Protein AF-A0A1Y3VCL3-F1 (afdb_monomer_lite)

Structure (mmCIF, N/CA/C/O backbone):
data_AF-A0A1Y3VCL3-F1
#
_entry.id   AF-A0A1Y3VCL3-F1
#
loop_
_atom_site.group_PDB
_atom_site.id
_atom_site.type_symbol
_atom_site.label_atom_id
_atom_site.label_alt_id
_atom_site.label_comp_id
_atom_site.label_asym_id
_atom_site.label_entity_id
_atom_site.label_seq_id
_atom_site.pdbx_PDB_ins_code
_atom_site.Cartn_x
_atom_site.Cartn_y
_atom_site.Cartn_z
_atom_site.occupancy
_atom_site.B_iso_or_equiv
_atom_site.auth_seq_id
_atom_site.auth_comp_id
_atom_site.auth_asym_id
_atom_site.auth_atom_id
_atom_site.pdbx_PDB_model_num
ATOM 1 N N . MET A 1 1 ? 6.119 -10.873 -12.480 1.00 76.12 1 MET A N 1
ATOM 2 C CA . MET A 1 1 ? 7.052 -9.725 -12.602 1.00 76.12 1 MET A CA 1
ATOM 3 C C . MET A 1 1 ? 6.368 -8.425 -13.036 1.00 76.12 1 MET A C 1
ATOM 5 O O . MET A 1 1 ? 6.457 -7.468 -12.280 1.00 76.12 1 MET A O 1
ATOM 9 N N . LYS A 1 2 ? 5.632 -8.370 -14.162 1.00 86.88 2 LYS A N 1
ATOM 10 C CA . LYS A 1 2 ? 4.998 -7.125 -14.669 1.00 86.88 2 LYS A CA 1
ATOM 11 C C . LYS A 1 2 ? 4.027 -6.429 -13.686 1.00 86.88 2 LYS A C 1
ATOM 13 O O . LYS A 1 2 ? 4.028 -5.209 -13.597 1.00 86.88 2 LYS A O 1
ATOM 18 N N . TRP A 1 3 ? 3.292 -7.188 -12.869 1.00 89.31 3 TRP A N 1
ATOM 19 C CA . TRP A 1 3 ? 2.397 -6.645 -11.829 1.00 89.31 3 TRP A CA 1
ATOM 20 C C . TRP A 1 3 ? 3.102 -5.819 -10.745 1.00 89.31 3 TRP A C 1
ATOM 22 O O . TRP A 1 3 ? 2.604 -4.767 -10.360 1.00 89.31 3 TRP A O 1
ATOM 32 N N . ARG A 1 4 ? 4.283 -6.251 -10.281 1.00 92.00 4 ARG A N 1
ATOM 33 C CA . ARG A 1 4 ? 5.063 -5.504 -9.277 1.00 92.00 4 ARG A CA 1
ATOM 34 C C . ARG A 1 4 ? 5.574 -4.177 -9.834 1.00 92.00 4 ARG A C 1
ATOM 36 O O . ARG A 1 4 ? 5.649 -3.201 -9.099 1.00 92.00 4 ARG A O 1
ATOM 43 N N . ILE A 1 5 ? 5.881 -4.142 -11.133 1.00 93.44 5 ILE A N 1
ATOM 44 C CA . ILE A 1 5 ? 6.298 -2.922 -11.832 1.00 93.44 5 ILE A CA 1
ATOM 45 C C . ILE A 1 5 ? 5.143 -1.919 -11.879 1.00 93.44 5 ILE A C 1
ATOM 47 O O . ILE A 1 5 ? 5.332 -0.765 -11.508 1.00 93.44 5 ILE A O 1
ATOM 51 N N . LEU A 1 6 ? 3.944 -2.361 -12.274 1.00 93.00 6 LEU A N 1
ATOM 52 C CA . LEU A 1 6 ? 2.746 -1.513 -12.263 1.00 93.00 6 LEU A CA 1
ATOM 53 C C . LEU A 1 6 ? 2.458 -0.974 -10.859 1.00 93.00 6 LEU A C 1
ATOM 55 O O . LEU A 1 6 ? 2.298 0.227 -10.684 1.00 93.00 6 LEU A O 1
ATOM 59 N N . LEU A 1 7 ? 2.481 -1.845 -9.850 1.00 94.06 7 LEU A N 1
ATOM 60 C CA . LEU A 1 7 ? 2.225 -1.461 -8.465 1.00 94.06 7 LEU A CA 1
ATOM 61 C C . LEU A 1 7 ? 3.269 -0.467 -7.926 1.00 94.06 7 LEU A C 1
ATOM 63 O O . LEU A 1 7 ? 2.911 0.494 -7.254 1.00 94.06 7 LEU A O 1
ATOM 67 N N . ALA A 1 8 ? 4.549 -0.643 -8.265 1.00 94.25 8 ALA A N 1
ATOM 68 C CA . ALA A 1 8 ? 5.600 0.314 -7.920 1.00 94.25 8 ALA A CA 1
ATOM 69 C C . ALA A 1 8 ? 5.376 1.688 -8.571 1.00 94.25 8 ALA A C 1
ATOM 71 O O . ALA A 1 8 ? 5.585 2.715 -7.923 1.00 94.25 8 ALA A O 1
ATOM 72 N N . ARG A 1 9 ? 4.929 1.717 -9.834 1.00 92.00 9 ARG A N 1
ATOM 73 C CA . ARG A 1 9 ? 4.604 2.966 -10.533 1.00 92.00 9 ARG A CA 1
ATOM 74 C C . ARG A 1 9 ? 3.401 3.666 -9.901 1.00 92.00 9 ARG A C 1
ATOM 76 O O . ARG A 1 9 ? 3.505 4.860 -9.650 1.00 92.00 9 ARG A O 1
ATOM 83 N N . GLU A 1 10 ? 2.340 2.941 -9.545 1.00 93.62 10 GLU A N 1
ATOM 84 C CA . GLU A 1 10 ? 1.200 3.515 -8.811 1.00 93.62 10 GLU A CA 1
ATOM 85 C C . GLU A 1 10 ? 1.608 4.072 -7.443 1.00 93.62 10 GLU A C 1
ATOM 87 O O . GLU A 1 10 ? 1.232 5.185 -7.087 1.00 93.62 10 GLU A O 1
ATOM 92 N N . LEU A 1 11 ? 2.447 3.352 -6.688 1.00 94.06 11 LEU A N 1
ATOM 93 C CA . LEU A 1 11 ? 2.973 3.849 -5.413 1.00 94.06 11 LEU A CA 1
ATOM 94 C C . LEU A 1 11 ? 3.726 5.174 -5.581 1.00 94.06 11 LEU A C 1
ATOM 96 O O . LEU A 1 11 ? 3.556 6.086 -4.774 1.00 94.06 11 LEU A O 1
ATOM 100 N N . LYS A 1 12 ? 4.537 5.303 -6.638 1.00 91.62 12 LYS A N 1
ATOM 101 C CA . LYS A 1 12 ? 5.185 6.576 -6.968 1.00 91.62 12 LYS A CA 1
ATOM 102 C C . LYS A 1 12 ? 4.150 7.640 -7.345 1.00 91.62 12 LYS A C 1
ATOM 104 O O . LYS A 1 12 ? 4.250 8.753 -6.850 1.00 91.62 12 LYS A O 1
ATOM 109 N N . LEU A 1 13 ? 3.162 7.319 -8.178 1.00 90.81 13 LEU A N 1
ATOM 110 C CA . LEU A 1 13 ? 2.142 8.279 -8.614 1.00 90.81 13 LEU A CA 1
ATOM 111 C C . LEU A 1 13 ? 1.347 8.875 -7.442 1.00 90.81 13 LEU A C 1
ATOM 113 O O . LEU A 1 13 ? 1.111 10.079 -7.428 1.00 90.81 13 LEU A O 1
ATOM 117 N N . PHE A 1 14 ? 0.966 8.066 -6.449 1.00 89.69 14 PHE A N 1
ATOM 118 C CA . PHE A 1 14 ? 0.147 8.539 -5.327 1.00 89.69 14 PHE A CA 1
ATOM 119 C C . PHE A 1 14 ? 0.918 9.274 -4.229 1.00 89.69 14 PHE A C 1
ATOM 121 O O . PHE A 1 14 ? 0.337 10.125 -3.554 1.00 89.69 14 PHE A O 1
ATOM 128 N N . TYR A 1 15 ? 2.187 8.924 -4.007 1.00 89.69 15 TYR A N 1
ATOM 129 C CA . TYR A 1 15 ? 2.902 9.303 -2.782 1.00 89.69 15 TYR A CA 1
ATOM 130 C C . TYR A 1 15 ? 4.192 10.092 -3.009 1.00 89.69 15 TYR A C 1
ATOM 132 O O . TYR A 1 15 ? 4.874 10.435 -2.046 1.00 89.69 15 TYR A O 1
ATOM 140 N N . PHE A 1 16 ? 4.568 10.359 -4.259 1.00 88.88 16 PHE A N 1
ATOM 141 C CA . PHE A 1 16 ? 5.791 11.090 -4.564 1.00 88.88 16 PHE A CA 1
ATOM 142 C C . PHE A 1 16 ? 5.598 12.607 -4.483 1.00 88.88 16 PHE A C 1
ATOM 144 O O . PHE A 1 16 ? 4.746 13.177 -5.159 1.00 88.88 16 PHE A O 1
ATOM 151 N N . GLU A 1 17 ? 6.470 13.265 -3.721 1.00 85.88 17 GLU A N 1
ATOM 152 C CA . GLU A 1 17 ? 6.548 14.723 -3.604 1.00 85.88 17 GLU A CA 1
ATOM 153 C C . GLU A 1 17 ? 7.840 15.227 -4.284 1.00 85.88 17 GLU A C 1
ATOM 155 O O . GLU A 1 17 ? 8.916 14.633 -4.142 1.00 85.88 17 GLU A O 1
ATOM 160 N N . ARG A 1 18 ? 7.757 16.313 -5.067 1.00 77.81 18 ARG A N 1
ATOM 161 C CA . ARG A 1 18 ? 8.871 16.780 -5.925 1.00 77.81 18 ARG A CA 1
ATOM 162 C C . ARG A 1 18 ? 10.055 17.364 -5.147 1.00 77.81 18 ARG A C 1
ATOM 164 O O . ARG A 1 18 ? 11.185 17.276 -5.612 1.00 77.81 18 ARG A O 1
ATOM 171 N N . GLU A 1 19 ? 9.808 17.905 -3.961 1.00 77.19 19 GLU A N 1
ATOM 172 C CA . GLU A 1 19 ? 10.768 18.706 -3.188 1.00 77.19 19 GLU A CA 1
ATOM 173 C C . GLU A 1 19 ? 11.980 17.902 -2.670 1.00 77.19 19 GLU A C 1
ATOM 175 O O . GLU A 1 19 ? 13.027 18.479 -2.387 1.00 77.19 19 GLU A O 1
ATOM 180 N N . ASN A 1 20 ? 11.885 16.564 -2.586 1.00 75.25 20 ASN A N 1
ATOM 181 C CA . ASN A 1 20 ? 13.016 15.686 -2.250 1.00 75.25 20 ASN A CA 1
ATOM 182 C C . ASN A 1 20 ? 12.865 14.278 -2.849 1.00 75.25 20 ASN A C 1
ATOM 184 O O . ASN A 1 20 ? 12.554 13.304 -2.159 1.00 75.25 20 ASN A O 1
ATOM 188 N N . SER A 1 21 ? 13.092 14.164 -4.156 1.00 75.31 21 SER A N 1
ATOM 189 C CA . SER A 1 21 ? 12.837 12.943 -4.932 1.00 75.31 21 SER A CA 1
ATOM 190 C C . SER A 1 21 ? 13.473 11.671 -4.350 1.00 75.31 21 SER A C 1
ATOM 192 O O . SER A 1 21 ? 12.814 10.631 -4.273 1.00 75.31 21 SER A O 1
ATOM 194 N N . HIS A 1 22 ? 14.730 11.737 -3.897 1.00 71.88 22 HIS A N 1
ATOM 195 C CA . HIS A 1 22 ? 15.443 10.568 -3.381 1.00 71.88 22 HIS A CA 1
ATOM 196 C C . HIS A 1 22 ? 14.913 10.116 -2.014 1.00 71.88 22 HIS A C 1
ATOM 198 O O . HIS A 1 22 ? 14.623 8.931 -1.824 1.00 71.88 22 HIS A O 1
ATOM 204 N N . ARG A 1 23 ? 14.719 11.052 -1.071 1.00 77.25 23 ARG A N 1
ATOM 205 C CA . ARG A 1 23 ? 14.139 10.738 0.244 1.00 77.25 23 ARG A CA 1
ATOM 206 C C . ARG A 1 23 ? 12.695 10.247 0.100 1.00 77.25 23 ARG A C 1
ATOM 208 O O . ARG A 1 23 ? 12.299 9.329 0.815 1.00 77.25 23 ARG A O 1
ATOM 215 N N . ASN A 1 24 ? 11.947 10.787 -0.863 1.00 87.81 24 ASN A N 1
ATOM 216 C CA . ASN A 1 24 ? 10.581 10.365 -1.153 1.00 87.81 24 ASN A CA 1
ATOM 217 C C . ASN A 1 24 ? 10.508 8.929 -1.671 1.00 87.81 24 ASN A C 1
ATOM 219 O O . ASN A 1 24 ? 9.778 8.125 -1.098 1.00 87.81 24 ASN A O 1
ATOM 223 N N . CYS A 1 25 ? 11.304 8.553 -2.675 1.00 90.06 25 CYS A N 1
ATOM 224 C CA . CYS A 1 25 ? 11.320 7.170 -3.169 1.00 90.06 25 CYS A CA 1
ATOM 225 C C . CYS A 1 25 ? 11.670 6.160 -2.068 1.00 90.06 25 CYS A C 1
ATOM 227 O O . CYS A 1 25 ? 11.024 5.115 -1.967 1.00 90.06 25 CYS A O 1
ATOM 229 N N . LYS A 1 26 ? 12.652 6.483 -1.217 1.00 93.31 26 LYS A N 1
ATOM 230 C CA . LYS A 1 26 ? 13.025 5.631 -0.083 1.00 93.31 26 LYS A CA 1
ATOM 231 C C . LYS A 1 26 ? 11.886 5.498 0.930 1.00 93.31 26 LYS A C 1
ATOM 233 O O . LYS A 1 26 ? 11.543 4.380 1.301 1.00 93.31 26 LYS A O 1
ATOM 238 N N . ARG A 1 27 ? 11.236 6.606 1.299 1.00 92.56 27 ARG A N 1
ATOM 239 C CA . ARG A 1 27 ? 10.076 6.615 2.205 1.00 92.56 27 ARG A CA 1
ATOM 240 C C . ARG A 1 27 ? 8.904 5.794 1.656 1.00 92.56 27 ARG A C 1
ATOM 242 O O . ARG A 1 27 ? 8.332 4.992 2.387 1.00 92.56 27 ARG A O 1
ATOM 249 N N . ILE A 1 28 ? 8.559 5.964 0.377 1.00 93.56 28 ILE A N 1
ATOM 250 C CA . ILE A 1 28 ? 7.488 5.199 -0.290 1.00 93.56 28 ILE A CA 1
ATOM 251 C C . ILE A 1 28 ? 7.792 3.700 -0.235 1.00 93.56 28 ILE A C 1
ATOM 253 O O . ILE A 1 28 ? 6.913 2.886 0.059 1.00 93.56 28 ILE A O 1
ATOM 257 N N . PHE A 1 29 ? 9.045 3.327 -0.495 1.00 95.19 29 PHE A N 1
ATOM 258 C CA . PHE A 1 29 ? 9.471 1.941 -0.397 1.00 95.19 29 PHE A CA 1
ATOM 259 C C . PHE A 1 29 ? 9.370 1.407 1.037 1.00 95.19 29 PHE A C 1
ATOM 261 O O . PHE A 1 29 ? 8.790 0.345 1.240 1.00 95.19 29 PHE A O 1
ATOM 268 N N . GLU A 1 30 ? 9.897 2.124 2.028 1.00 94.44 30 GLU A N 1
ATOM 269 C CA . GLU A 1 30 ? 9.911 1.675 3.426 1.00 94.44 30 GLU A CA 1
ATOM 270 C C . GLU A 1 30 ? 8.504 1.521 4.012 1.00 94.44 30 GLU A C 1
ATOM 272 O O . GLU A 1 30 ? 8.246 0.548 4.720 1.00 94.44 30 GLU A O 1
ATOM 277 N N . LEU A 1 31 ? 7.591 2.440 3.687 1.00 92.25 31 LEU A N 1
ATOM 278 C CA . LEU A 1 31 ? 6.218 2.409 4.188 1.00 92.25 31 LEU A CA 1
ATOM 279 C C . LEU A 1 31 ? 5.343 1.387 3.460 1.00 92.25 31 LEU A C 1
ATOM 281 O O . LEU A 1 31 ? 4.560 0.688 4.098 1.00 92.25 31 LEU A O 1
ATOM 285 N N . TYR A 1 32 ? 5.461 1.295 2.133 1.00 93.62 32 TYR A N 1
ATOM 286 C CA . TYR A 1 32 ? 4.500 0.560 1.306 1.00 93.62 32 TYR A CA 1
ATOM 287 C C . TYR A 1 32 ? 5.167 -0.505 0.440 1.00 93.62 32 TYR A C 1
ATOM 289 O O . TYR A 1 32 ? 4.770 -1.672 0.451 1.00 93.62 32 TYR A O 1
ATOM 297 N N . GLY A 1 33 ? 6.202 -0.117 -0.309 1.00 91.88 33 GLY A N 1
ATOM 298 C CA . GLY A 1 33 ? 6.830 -0.979 -1.311 1.00 91.88 33 GLY A CA 1
ATOM 299 C C . GLY A 1 33 ? 7.419 -2.269 -0.735 1.00 91.88 33 GLY A C 1
ATOM 300 O O . GLY A 1 33 ? 7.250 -3.331 -1.331 1.00 91.88 33 GLY A O 1
ATOM 301 N N . ARG A 1 34 ? 8.057 -2.210 0.439 1.00 94.31 34 ARG A N 1
ATOM 302 C CA . ARG A 1 34 ? 8.696 -3.359 1.096 1.00 94.31 34 ARG A CA 1
ATOM 303 C C . ARG A 1 34 ? 7.703 -4.491 1.352 1.00 94.31 34 ARG A C 1
ATOM 305 O O . ARG A 1 34 ? 8.006 -5.642 1.049 1.00 94.31 34 ARG A O 1
ATOM 312 N N . TYR A 1 35 ? 6.523 -4.151 1.869 1.00 89.94 35 TYR A N 1
ATOM 313 C CA . TYR A 1 35 ? 5.486 -5.118 2.228 1.00 89.94 35 TYR A CA 1
ATOM 314 C C . TYR A 1 35 ? 4.684 -5.589 1.012 1.00 89.94 35 TYR A C 1
ATOM 316 O O . TYR A 1 35 ? 4.386 -6.773 0.896 1.00 89.94 35 TYR A O 1
ATOM 324 N N . LEU A 1 36 ? 4.365 -4.683 0.082 1.00 91.38 36 LEU A N 1
ATOM 325 C CA . LEU A 1 36 ? 3.508 -4.995 -1.067 1.00 91.38 36 LEU A CA 1
ATOM 326 C C . LEU A 1 36 ? 4.245 -5.702 -2.209 1.00 91.38 36 LEU A C 1
ATOM 328 O O . LEU A 1 36 ? 3.654 -6.502 -2.933 1.00 91.38 36 LEU A O 1
ATOM 332 N N . LEU A 1 37 ? 5.527 -5.394 -2.408 1.00 92.81 37 LEU A N 1
ATOM 333 C CA . LEU A 1 37 ? 6.300 -5.921 -3.533 1.00 92.81 37 LEU A CA 1
ATOM 334 C C . LEU A 1 37 ? 7.152 -7.127 -3.134 1.00 92.81 37 LEU A C 1
ATOM 336 O O . LEU A 1 37 ? 7.414 -7.977 -3.989 1.00 92.81 37 LEU A O 1
ATOM 340 N N . GLY A 1 38 ? 7.563 -7.213 -1.863 1.00 91.38 38 GLY A N 1
ATOM 341 C CA . GLY A 1 38 ? 8.455 -8.264 -1.373 1.00 91.38 38 GLY A CA 1
ATOM 342 C C . GLY A 1 38 ? 9.829 -8.221 -2.047 1.00 91.38 38 GLY A C 1
ATOM 343 O O . GLY A 1 38 ? 10.366 -9.260 -2.424 1.00 91.38 38 GLY A O 1
ATOM 344 N N . THR A 1 39 ? 10.369 -7.019 -2.276 1.00 93.25 39 THR A N 1
ATOM 345 C CA . THR A 1 39 ? 11.642 -6.802 -2.985 1.00 93.25 39 THR A CA 1
ATOM 346 C C . THR A 1 39 ? 12.579 -5.872 -2.221 1.00 93.25 39 THR A C 1
ATOM 348 O O . THR A 1 39 ? 12.176 -5.217 -1.263 1.00 93.25 39 THR A O 1
ATOM 351 N N . THR A 1 40 ? 13.830 -5.769 -2.675 1.00 95.50 40 THR A N 1
ATOM 352 C CA . THR A 1 40 ? 14.788 -4.768 -2.181 1.00 95.50 40 THR A CA 1
ATOM 353 C C . THR A 1 40 ? 14.485 -3.370 -2.727 1.00 95.50 40 THR A C 1
ATOM 355 O O . THR A 1 40 ? 13.757 -3.223 -3.717 1.00 95.50 40 THR A O 1
ATOM 358 N N . TYR A 1 41 ? 15.084 -2.346 -2.110 1.00 94.81 41 TYR A N 1
ATOM 359 C CA . TYR A 1 41 ? 14.975 -0.960 -2.573 1.00 94.81 41 TYR A CA 1
ATOM 360 C C . TYR A 1 41 ? 15.564 -0.775 -3.978 1.00 94.81 41 TYR A C 1
ATOM 362 O O . TYR A 1 41 ? 14.926 -0.170 -4.834 1.00 94.81 41 TYR A O 1
ATOM 370 N N . ASP A 1 42 ? 16.716 -1.383 -4.271 1.00 94.56 42 ASP A N 1
ATOM 371 C CA . ASP A 1 42 ? 17.328 -1.306 -5.605 1.00 94.56 42 ASP A CA 1
ATOM 372 C C 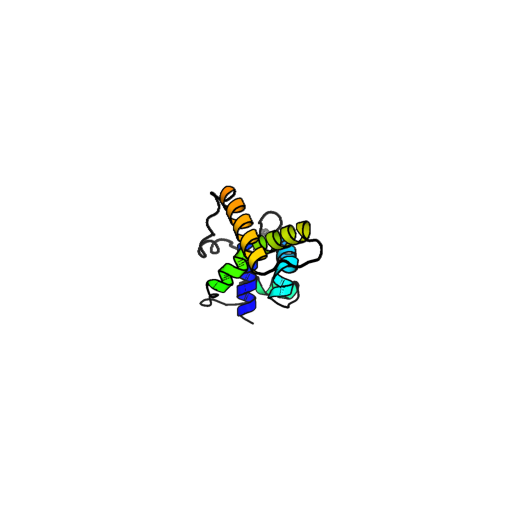. ASP A 1 42 ? 16.442 -1.943 -6.679 1.00 94.56 42 ASP A C 1
ATOM 374 O O . ASP A 1 42 ? 16.326 -1.446 -7.802 1.00 94.56 42 ASP A O 1
ATOM 378 N N . THR A 1 43 ? 15.756 -3.036 -6.336 1.00 94.25 43 THR A N 1
ATOM 379 C CA . THR A 1 43 ? 14.781 -3.666 -7.234 1.00 94.25 43 THR A CA 1
ATOM 380 C C . THR A 1 43 ? 13.573 -2.754 -7.458 1.00 94.25 43 THR A C 1
ATOM 382 O O . THR A 1 43 ? 13.098 -2.629 -8.586 1.00 94.25 43 THR A O 1
ATOM 385 N N . PHE A 1 44 ? 13.107 -2.067 -6.412 1.00 94.38 44 PHE A N 1
ATOM 386 C CA . PHE A 1 44 ? 12.045 -1.070 -6.519 1.00 94.38 44 PHE A CA 1
ATOM 387 C C . PHE A 1 44 ? 12.448 0.101 -7.429 1.00 94.38 44 PHE A C 1
ATOM 389 O O . PHE A 1 44 ? 11.695 0.440 -8.339 1.00 94.38 44 PHE A O 1
ATOM 396 N N . LEU A 1 45 ? 13.654 0.657 -7.274 1.00 93.25 45 LEU A N 1
ATOM 397 C CA . LEU A 1 45 ? 14.168 1.703 -8.167 1.00 93.25 45 LEU A CA 1
ATOM 398 C C . LEU A 1 45 ? 14.251 1.223 -9.619 1.00 93.25 4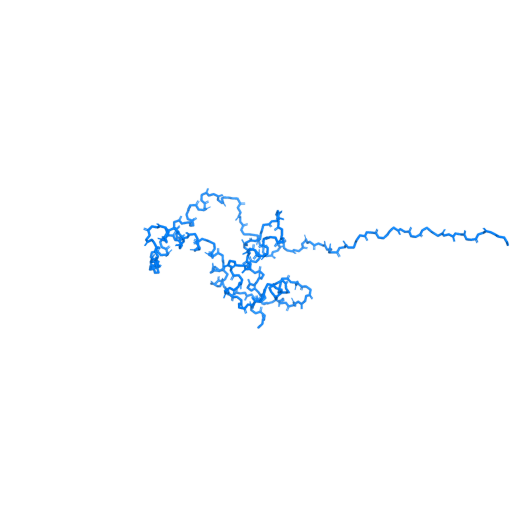5 LEU A C 1
ATOM 400 O O . LEU A 1 45 ? 13.865 1.946 -10.537 1.00 93.25 45 LEU A O 1
ATOM 404 N N . ASN A 1 46 ? 14.672 -0.026 -9.832 1.00 93.50 46 ASN A N 1
ATOM 405 C CA . ASN A 1 46 ? 14.657 -0.636 -11.156 1.00 93.50 46 ASN A CA 1
ATOM 406 C C . ASN A 1 46 ? 13.244 -0.685 -11.755 1.00 93.50 46 ASN A C 1
ATOM 408 O O . ASN A 1 46 ? 13.091 -0.399 -12.938 1.00 93.50 46 ASN A O 1
ATOM 412 N N . TYR A 1 47 ? 12.209 -1.020 -10.979 1.00 92.88 47 TYR A N 1
ATOM 413 C CA . TYR A 1 47 ? 10.819 -1.033 -11.462 1.00 92.88 47 TYR A CA 1
ATOM 414 C C . TYR A 1 47 ? 10.308 0.349 -11.893 1.00 92.88 47 TYR A C 1
ATOM 416 O O . TYR A 1 47 ? 9.466 0.446 -12.790 1.00 92.88 47 TYR A O 1
ATOM 424 N N . LEU A 1 48 ? 10.833 1.417 -11.293 1.00 90.69 48 LEU A N 1
ATOM 425 C CA . LEU A 1 48 ? 10.505 2.792 -11.666 1.00 90.69 48 LEU A CA 1
ATOM 426 C C . LEU A 1 48 ? 11.199 3.247 -12.959 1.00 90.69 48 LEU A C 1
ATOM 428 O O . LEU A 1 48 ? 10.775 4.243 -13.546 1.00 90.69 48 LEU A O 1
ATOM 432 N N . ASN A 1 49 ? 12.230 2.532 -13.422 1.00 89.31 49 ASN A N 1
ATOM 433 C CA . ASN A 1 49 ? 12.911 2.839 -14.674 1.00 89.31 49 ASN A CA 1
ATOM 434 C C . ASN A 1 49 ? 12.014 2.479 -15.871 1.00 89.31 49 ASN A C 1
ATOM 436 O O . ASN A 1 49 ? 11.792 1.306 -16.185 1.00 89.31 49 ASN A O 1
ATOM 440 N N . GLN A 1 50 ? 11.498 3.508 -16.545 1.00 81.06 50 GLN A N 1
ATOM 441 C CA . GLN A 1 50 ? 10.583 3.354 -17.675 1.00 81.06 50 GLN A CA 1
ATOM 442 C C . GLN A 1 50 ? 11.269 2.826 -18.940 1.00 81.06 50 GLN A C 1
ATOM 444 O O . GLN A 1 50 ? 10.626 2.121 -19.709 1.00 81.06 50 GLN A O 1
ATOM 449 N N . LEU A 1 51 ? 12.572 3.076 -19.107 1.00 84.38 51 LEU A N 1
ATOM 450 C CA . LEU A 1 51 ? 13.352 2.605 -20.257 1.00 84.38 51 LEU A CA 1
ATOM 451 C C . LEU A 1 51 ? 13.651 1.104 -20.185 1.00 84.38 51 LEU A C 1
ATOM 453 O O . LEU A 1 51 ? 13.902 0.462 -21.198 1.00 84.38 51 LEU A O 1
ATOM 457 N N . LYS A 1 52 ? 13.636 0.536 -18.975 1.00 84.38 52 LYS A N 1
ATOM 458 C CA . LYS A 1 52 ? 13.978 -0.872 -18.741 1.00 84.38 52 LYS A CA 1
ATOM 459 C C . LYS A 1 52 ? 12.805 -1.824 -18.966 1.00 84.38 52 LYS A C 1
ATOM 461 O O . LYS A 1 52 ? 13.020 -2.998 -19.254 1.00 84.38 52 LYS A O 1
ATOM 466 N N . TYR A 1 53 ? 11.573 -1.347 -18.787 1.00 82.44 53 TYR A N 1
ATOM 467 C CA . TYR A 1 53 ? 10.385 -2.194 -18.812 1.00 82.44 53 TYR A CA 1
ATOM 468 C C . TYR A 1 53 ? 9.262 -1.568 -19.633 1.00 82.44 53 TYR A C 1
ATOM 470 O O . TYR A 1 53 ? 8.594 -0.628 -19.183 1.00 82.44 53 TYR A O 1
ATOM 478 N N . GLU A 1 54 ? 8.995 -2.172 -20.788 1.00 81.31 54 GLU A N 1
ATOM 479 C CA . GLU A 1 54 ? 7.797 -1.910 -21.572 1.00 81.31 54 GLU A CA 1
ATOM 480 C C . GLU A 1 54 ? 6.585 -2.606 -20.931 1.00 81.31 54 GLU A C 1
ATOM 482 O O . GLU A 1 54 ? 6.533 -3.831 -20.770 1.00 81.31 54 GLU A O 1
ATOM 487 N N . ILE A 1 55 ? 5.610 -1.799 -20.515 1.00 82.44 55 ILE A N 1
ATOM 488 C CA . ILE A 1 55 ? 4.358 -2.256 -19.890 1.00 82.44 55 ILE A CA 1
ATOM 489 C C . ILE A 1 55 ? 3.127 -1.586 -20.518 1.00 82.44 55 ILE A C 1
ATOM 491 O O . ILE A 1 55 ? 2.057 -1.556 -19.909 1.00 82.44 55 ILE A O 1
ATOM 495 N N . SER A 1 56 ? 3.294 -1.032 -21.721 1.00 77.25 56 SER A N 1
ATOM 496 C CA . SER A 1 56 ? 2.221 -0.474 -22.543 1.00 77.25 56 SER A CA 1
ATOM 497 C C . SER A 1 56 ? 1.071 -1.488 -22.659 1.00 77.25 56 SER A C 1
ATOM 499 O O . SER A 1 56 ? 1.277 -2.689 -22.826 1.00 77.25 56 SER A O 1
ATOM 501 N N . GLY A 1 57 ? -0.163 -1.014 -22.467 1.00 78.69 57 GLY A N 1
ATOM 502 C CA . GLY A 1 57 ? -1.376 -1.839 -22.551 1.00 78.69 57 GLY A CA 1
ATOM 503 C C . GLY A 1 57 ? -1.767 -2.611 -21.285 1.00 78.69 57 GLY A C 1
ATOM 504 O O . GLY A 1 57 ? -2.883 -3.123 -21.225 1.00 78.69 57 GLY A O 1
ATOM 505 N N . LEU A 1 58 ? -0.925 -2.663 -20.246 1.00 85.31 58 LEU A N 1
ATOM 506 C CA . LEU A 1 58 ? -1.301 -3.273 -18.968 1.00 85.31 58 LEU A CA 1
ATOM 507 C C . LEU A 1 58 ? -1.857 -2.229 -17.996 1.00 85.31 58 LEU A C 1
ATOM 509 O O . LEU A 1 58 ? -1.268 -1.168 -17.802 1.00 85.31 58 LEU A O 1
ATOM 513 N N . LYS A 1 59 ? -2.976 -2.555 -17.345 1.00 87.19 59 LYS A N 1
ATOM 514 C CA . LYS A 1 59 ? -3.605 -1.716 -16.318 1.00 87.19 59 LYS A CA 1
ATOM 515 C C . LYS A 1 59 ? -3.901 -2.537 -15.073 1.00 87.19 59 LYS A C 1
ATOM 517 O O . LYS A 1 59 ? -4.290 -3.701 -15.172 1.00 87.19 59 LYS A O 1
ATOM 522 N N . LEU A 1 60 ? -3.730 -1.923 -13.905 1.00 90.06 60 LEU A N 1
ATOM 523 C CA . LEU A 1 60 ? -4.214 -2.515 -12.664 1.00 90.06 60 LEU A CA 1
ATOM 524 C C . LEU A 1 60 ? -5.752 -2.451 -12.631 1.00 90.06 60 LEU A C 1
ATOM 526 O O . LEU A 1 60 ? -6.328 -1.457 -13.080 1.00 90.06 60 LEU A O 1
ATOM 530 N N . PRO A 1 61 ? -6.431 -3.471 -12.081 1.00 93.75 61 PRO A N 1
ATOM 531 C CA . PRO A 1 61 ? -7.851 -3.391 -11.787 1.00 93.75 61 PRO A CA 1
ATOM 532 C C . PRO A 1 61 ? -8.152 -2.217 -10.852 1.00 93.75 61 PRO A C 1
ATOM 534 O O . PRO A 1 61 ? -7.360 -1.903 -9.959 1.00 93.75 61 PRO A O 1
ATOM 537 N N . SER A 1 62 ? -9.319 -1.598 -11.017 1.00 93.38 62 SER A N 1
ATOM 538 C CA . SER A 1 62 ? -9.719 -0.401 -10.264 1.00 93.38 62 SER A CA 1
ATOM 539 C C . SER A 1 62 ? -9.683 -0.599 -8.747 1.00 93.38 62 SER A C 1
ATOM 541 O O . SER A 1 62 ? -9.246 0.295 -8.028 1.00 93.38 62 SER A O 1
ATOM 543 N N . TYR A 1 63 ? -10.064 -1.778 -8.251 1.00 93.25 63 TYR A N 1
ATOM 544 C CA . TYR A 1 63 ? -10.023 -2.090 -6.820 1.00 93.25 63 TYR A CA 1
ATOM 545 C C . TYR A 1 63 ? -8.593 -2.130 -6.258 1.00 93.25 63 TYR A C 1
ATOM 547 O O . TYR A 1 63 ? -8.383 -1.764 -5.104 1.00 93.25 63 TYR A O 1
ATOM 555 N N . ILE A 1 64 ? -7.597 -2.512 -7.068 1.00 94.06 64 ILE A N 1
ATOM 556 C CA . ILE A 1 64 ? -6.185 -2.454 -6.667 1.00 94.06 64 ILE A CA 1
ATOM 557 C C . ILE A 1 64 ? -5.731 -1.001 -6.587 1.00 94.06 64 ILE A C 1
ATOM 559 O O . ILE A 1 64 ? -5.121 -0.611 -5.598 1.00 94.06 64 ILE A O 1
ATOM 563 N N . ILE A 1 65 ? -6.057 -0.190 -7.596 1.00 93.06 65 ILE A N 1
ATOM 564 C CA . ILE A 1 65 ? -5.715 1.239 -7.612 1.00 93.06 65 ILE A CA 1
ATOM 565 C C . ILE A 1 65 ? -6.329 1.942 -6.394 1.00 93.06 65 ILE A C 1
ATOM 567 O O . ILE A 1 65 ? -5.632 2.668 -5.688 1.00 93.06 65 ILE A O 1
ATOM 571 N N . ALA A 1 66 ? -7.602 1.666 -6.096 1.00 92.44 66 ALA A N 1
ATOM 572 C CA . ALA A 1 66 ? -8.285 2.200 -4.923 1.00 92.44 66 ALA A CA 1
ATOM 573 C C . ALA A 1 66 ? -7.590 1.779 -3.619 1.00 92.44 66 ALA A C 1
ATOM 575 O O . ALA A 1 66 ? -7.296 2.628 -2.782 1.00 92.44 66 ALA A O 1
ATOM 576 N N . ALA A 1 67 ? -7.252 0.494 -3.465 1.00 93.81 67 ALA A N 1
ATOM 577 C CA . ALA A 1 67 ? -6.525 0.013 -2.292 1.00 93.81 67 ALA A CA 1
ATOM 578 C C . ALA A 1 67 ? -5.167 0.716 -2.125 1.00 93.81 67 ALA A C 1
ATOM 580 O O . ALA A 1 67 ? -4.816 1.118 -1.017 1.00 93.81 67 ALA A O 1
ATOM 581 N N . VAL A 1 68 ? -4.427 0.925 -3.221 1.00 93.69 68 VAL A N 1
ATOM 582 C CA . VAL A 1 68 ? -3.140 1.636 -3.202 1.00 93.69 68 VAL A CA 1
ATOM 583 C C . VAL A 1 68 ? -3.318 3.096 -2.803 1.00 93.69 68 VAL A C 1
ATOM 585 O O . VAL A 1 68 ? -2.549 3.578 -1.976 1.00 93.69 68 VAL A O 1
ATOM 588 N N . ALA A 1 69 ? -4.326 3.794 -3.328 1.00 91.88 69 ALA A N 1
ATOM 589 C CA . ALA A 1 69 ? -4.620 5.188 -2.987 1.00 91.88 69 ALA A CA 1
ATOM 590 C C . ALA A 1 69 ? -5.038 5.377 -1.514 1.00 91.88 69 ALA A C 1
ATOM 592 O O . ALA A 1 69 ? -4.870 6.459 -0.945 1.00 91.88 69 ALA A O 1
ATOM 593 N N . LEU A 1 70 ? -5.568 4.322 -0.890 1.00 94.38 70 LEU A N 1
ATOM 594 C CA . LEU A 1 70 ? -6.033 4.322 0.495 1.00 94.38 70 LEU A CA 1
ATOM 595 C C . LEU A 1 70 ? -4.947 3.967 1.519 1.00 94.38 70 LEU A C 1
ATOM 597 O O . LEU A 1 70 ? -5.214 4.099 2.709 1.00 94.38 70 LEU A O 1
ATOM 601 N N . LEU A 1 71 ? -3.732 3.576 1.110 1.00 93.81 71 LEU A N 1
ATOM 602 C CA . LEU A 1 71 ? -2.684 3.143 2.051 1.00 93.81 71 LEU A CA 1
ATOM 603 C C . LEU A 1 71 ? -2.322 4.217 3.085 1.00 93.81 71 LEU A C 1
ATOM 605 O O . LEU A 1 71 ? -2.217 3.901 4.266 1.00 93.81 71 LEU A O 1
ATOM 609 N N . GLU A 1 72 ? -2.166 5.482 2.681 1.00 91.31 72 GLU A N 1
ATOM 610 C CA . GLU A 1 72 ? -1.853 6.558 3.635 1.00 91.31 72 GLU A CA 1
ATOM 611 C C . GLU A 1 72 ? -3.031 6.868 4.580 1.00 91.31 72 GLU A C 1
ATOM 613 O O . GLU A 1 72 ? -2.819 6.859 5.793 1.00 91.31 72 GLU A O 1
ATOM 618 N N . PRO A 1 73 ? -4.273 7.096 4.098 1.00 93.94 73 PRO A N 1
ATOM 619 C CA . PRO A 1 73 ? -5.438 7.196 4.980 1.00 93.94 73 PRO A CA 1
ATOM 620 C C . PRO A 1 73 ? -5.599 6.004 5.935 1.00 93.94 73 PRO A C 1
ATOM 622 O O . PRO A 1 73 ? -5.860 6.203 7.119 1.00 93.94 73 PRO A O 1
ATOM 625 N N . LEU A 1 74 ? -5.380 4.780 5.447 1.00 93.81 74 LEU A N 1
ATOM 626 C CA . LEU A 1 74 ? -5.470 3.553 6.235 1.00 93.81 74 LEU A CA 1
ATOM 627 C C . LEU A 1 74 ? -4.388 3.501 7.316 1.00 93.81 74 LEU A C 1
ATOM 629 O O . LEU A 1 74 ? -4.681 3.186 8.465 1.00 93.81 74 LEU A O 1
ATOM 633 N N . ARG A 1 75 ? -3.148 3.873 6.978 1.00 91.94 75 ARG A N 1
ATOM 634 C CA . ARG A 1 75 ? -2.045 3.989 7.938 1.00 91.94 75 ARG A CA 1
ATOM 635 C C . ARG A 1 75 ? -2.395 4.971 9.056 1.00 91.94 75 ARG A C 1
ATOM 637 O O . ARG A 1 75 ? -2.213 4.649 10.224 1.00 91.94 75 ARG A O 1
ATOM 644 N N . ILE A 1 76 ? -2.923 6.147 8.709 1.00 93.00 76 ILE A N 1
ATOM 645 C CA . ILE A 1 76 ? -3.342 7.165 9.685 1.00 93.00 76 ILE A CA 1
ATOM 646 C C . ILE A 1 76 ? -4.462 6.627 10.583 1.00 93.00 76 ILE A C 1
ATOM 648 O O . ILE A 1 76 ? -4.383 6.781 11.801 1.00 93.00 76 ILE A O 1
ATOM 652 N N . ALA A 1 77 ? -5.473 5.978 10.004 1.00 94.56 77 ALA A N 1
ATOM 653 C CA . ALA A 1 77 ? -6.583 5.397 10.753 1.00 94.56 77 ALA A CA 1
ATOM 654 C C . ALA A 1 77 ? -6.101 4.339 11.759 1.00 94.56 77 ALA A C 1
ATOM 656 O O . ALA A 1 77 ? -6.418 4.412 12.948 1.00 94.56 77 ALA A O 1
ATOM 657 N N . CYS A 1 78 ? -5.253 3.409 11.315 1.00 92.81 78 CYS A N 1
ATOM 658 C CA . CYS A 1 78 ? -4.659 2.391 12.177 1.00 92.81 78 CYS A CA 1
ATOM 659 C C . CYS A 1 78 ? -3.826 3.003 13.314 1.00 92.81 78 CYS A C 1
ATOM 661 O O . CYS A 1 78 ? -3.949 2.567 14.458 1.00 92.81 78 CYS A O 1
ATOM 663 N N . GLU A 1 79 ? -3.023 4.036 13.038 1.00 92.38 79 GLU A N 1
ATOM 664 C CA . GLU A 1 79 ? -2.251 4.734 14.073 1.00 92.38 79 GLU A CA 1
ATOM 665 C C . GLU A 1 79 ? -3.148 5.437 15.098 1.00 92.38 79 GLU A C 1
ATOM 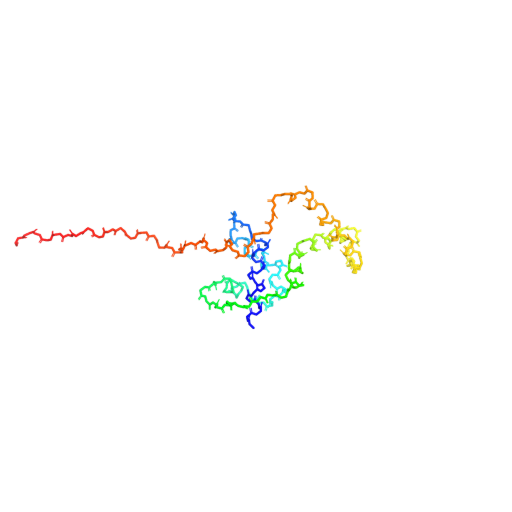667 O O . GLU A 1 79 ? -2.895 5.343 16.297 1.00 92.38 79 GLU A O 1
ATOM 672 N N . ARG A 1 80 ? -4.231 6.095 14.666 1.00 93.62 80 ARG A N 1
ATOM 673 C CA . ARG A 1 80 ? -5.199 6.721 15.583 1.00 93.62 80 ARG A CA 1
ATOM 674 C C . ARG A 1 80 ? -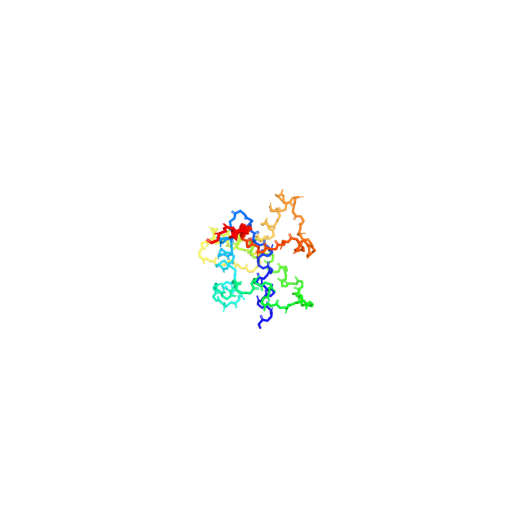5.872 5.695 16.488 1.00 93.62 80 ARG A C 1
ATOM 676 O O . ARG A 1 80 ? -5.978 5.921 17.693 1.00 93.62 80 ARG A O 1
ATOM 683 N N . ILE A 1 81 ? -6.281 4.553 15.935 1.00 93.31 81 ILE A N 1
ATOM 684 C CA . ILE A 1 81 ? -6.860 3.457 16.722 1.00 93.31 81 ILE A CA 1
ATOM 685 C C . ILE A 1 81 ? -5.838 2.923 17.726 1.00 93.31 81 ILE A C 1
ATOM 687 O O . ILE A 1 81 ? -6.168 2.786 18.904 1.00 93.31 81 ILE A O 1
ATOM 691 N N . ARG A 1 82 ? -4.595 2.684 17.291 1.00 91.12 82 ARG A N 1
ATOM 692 C CA . ARG A 1 82 ? -3.497 2.236 18.157 1.00 91.12 82 ARG A CA 1
ATOM 693 C C . ARG A 1 82 ? -3.236 3.225 19.295 1.00 91.12 82 ARG A C 1
ATOM 695 O O . ARG A 1 82 ? -3.042 2.820 20.433 1.00 91.12 82 ARG A O 1
ATOM 702 N N . LEU A 1 83 ? -3.276 4.530 19.034 1.00 91.69 83 LEU A N 1
ATOM 703 C CA . LEU A 1 83 ? -3.119 5.542 20.083 1.00 91.69 83 LEU A CA 1
ATOM 704 C C . LEU A 1 83 ? -4.278 5.535 21.094 1.00 91.69 83 LEU A C 1
ATOM 706 O O . LEU A 1 83 ? -4.037 5.767 22.274 1.00 91.69 83 LEU A O 1
ATOM 710 N N . ARG A 1 84 ? -5.513 5.231 20.667 1.00 90.44 84 ARG A N 1
ATOM 711 C CA . ARG A 1 84 ? -6.677 5.120 21.570 1.00 90.44 84 ARG A CA 1
ATOM 712 C C . ARG A 1 84 ? -6.710 3.813 22.366 1.00 90.44 84 ARG A C 1
ATOM 714 O O . ARG A 1 84 ? -7.102 3.823 23.527 1.00 90.44 84 ARG A O 1
ATOM 721 N N . LYS A 1 85 ? -6.350 2.689 21.738 1.00 87.19 85 LYS A N 1
ATOM 722 C CA . LYS A 1 85 ? -6.514 1.327 22.289 1.00 87.19 85 LYS A CA 1
ATOM 723 C C . LYS A 1 85 ? -5.199 0.698 22.770 1.00 87.19 85 LYS A C 1
ATOM 725 O O . LYS A 1 85 ? -5.203 -0.429 23.261 1.00 87.19 85 LYS A O 1
ATOM 730 N N . GLY A 1 86 ? -4.072 1.390 22.625 1.00 81.25 86 GLY A N 1
ATOM 731 C CA . GLY A 1 86 ? -2.745 0.847 22.908 1.00 81.25 86 GLY A CA 1
ATOM 732 C C . GLY A 1 86 ? -2.323 -0.207 21.877 1.00 81.25 86 GLY A C 1
ATOM 733 O O . GLY A 1 86 ? -2.411 0.008 20.672 1.00 81.25 86 GLY A O 1
ATOM 734 N N . SER A 1 87 ? -1.842 -1.363 22.340 1.00 68.06 87 SER A N 1
ATOM 735 C CA . SER A 1 87 ? -1.284 -2.416 21.470 1.00 68.06 87 SER A CA 1
ATOM 736 C C . SER A 1 87 ? -2.326 -3.285 20.752 1.00 68.06 87 SER A C 1
ATOM 738 O O . SER A 1 87 ? -1.950 -4.166 19.982 1.00 68.06 87 SER A O 1
ATOM 740 N N . ALA A 1 88 ? -3.622 -3.079 20.997 1.00 70.12 88 ALA A N 1
ATOM 741 C CA . ALA A 1 88 ? -4.676 -3.841 20.335 1.00 70.12 88 ALA A CA 1
ATOM 742 C C . ALA A 1 88 ? -4.902 -3.334 18.902 1.00 70.12 88 ALA A C 1
ATOM 744 O O . ALA A 1 88 ? -5.161 -2.149 18.683 1.00 70.12 88 ALA A O 1
ATOM 745 N N . SER A 1 89 ? -4.847 -4.238 17.921 1.00 76.94 89 SER A N 1
ATOM 746 C CA . SER A 1 89 ? -5.260 -3.932 16.551 1.00 76.94 89 SER A CA 1
ATOM 747 C C . SER A 1 89 ? -6.761 -3.640 16.502 1.00 76.94 89 SER A C 1
ATOM 749 O O . SER A 1 89 ? -7.552 -4.364 17.110 1.00 76.94 89 SER A O 1
ATOM 751 N N . GLY A 1 90 ? -7.154 -2.603 15.760 1.00 84.12 90 GLY A N 1
ATOM 752 C CA . GLY A 1 90 ? -8.564 -2.329 15.486 1.00 84.12 90 GLY A CA 1
ATOM 753 C C . GLY A 1 90 ? -9.233 -3.489 14.754 1.00 84.12 90 GLY A C 1
ATOM 754 O O . GLY A 1 90 ? -8.598 -4.165 13.942 1.00 84.12 90 GLY A O 1
ATOM 755 N N . SER A 1 91 ? -10.516 -3.718 15.029 1.00 92.38 91 SER A N 1
ATOM 756 C CA . SER A 1 91 ? -11.315 -4.621 14.197 1.00 92.38 91 SER A CA 1
ATOM 757 C C . SER A 1 91 ? -11.522 -4.016 12.801 1.00 92.38 91 SER A C 1
ATOM 759 O O . SER A 1 91 ? -11.386 -2.807 12.612 1.00 92.38 91 SER A O 1
ATOM 761 N N . LEU A 1 92 ? -11.859 -4.840 11.802 1.00 92.88 92 LEU A N 1
ATOM 762 C CA . LEU A 1 92 ? -12.100 -4.345 10.442 1.00 92.88 92 LEU A CA 1
ATOM 763 C C . LEU A 1 92 ? -13.180 -3.236 10.386 1.00 92.88 92 LEU A C 1
ATOM 765 O O . LEU A 1 92 ? -12.918 -2.228 9.730 1.00 92.88 92 LEU A O 1
ATOM 769 N N . PRO A 1 93 ? -14.336 -3.352 11.078 1.00 95.38 93 PRO A N 1
ATOM 770 C CA . PRO A 1 93 ? -15.315 -2.264 11.149 1.00 95.38 93 PRO A CA 1
ATOM 771 C C . PRO A 1 93 ? -14.748 -0.971 11.748 1.00 95.38 93 PRO A C 1
ATOM 773 O O . PRO A 1 93 ? -14.919 0.092 11.162 1.00 95.38 93 PRO A O 1
ATOM 776 N N . GLU A 1 94 ? -13.998 -1.061 12.851 1.00 94.31 94 GLU A N 1
ATOM 777 C CA . GLU A 1 94 ? -13.381 0.114 13.489 1.00 94.31 94 GLU A CA 1
ATOM 778 C C . GLU A 1 94 ? -12.386 0.814 12.556 1.00 94.31 94 GLU A C 1
ATOM 780 O O . GLU A 1 94 ? -12.356 2.041 12.468 1.00 94.31 94 GLU A O 1
ATOM 785 N N . ILE A 1 95 ? -11.568 0.032 11.844 1.00 94.88 95 ILE A N 1
ATOM 786 C CA . ILE A 1 95 ? -10.617 0.556 10.860 1.00 94.88 95 ILE A CA 1
ATOM 787 C C . ILE A 1 95 ? -11.362 1.240 9.711 1.00 94.88 95 ILE A C 1
ATOM 789 O O . ILE A 1 95 ? -10.940 2.309 9.274 1.00 94.88 95 ILE A O 1
ATOM 793 N N . ALA A 1 96 ? -12.459 0.654 9.228 1.00 95.62 96 ALA A N 1
ATOM 794 C CA . ALA A 1 96 ? -13.260 1.231 8.154 1.00 95.62 96 ALA A CA 1
ATOM 795 C C . ALA A 1 96 ? -13.922 2.557 8.571 1.00 95.62 96 ALA A C 1
ATOM 797 O O . ALA A 1 96 ? -13.885 3.519 7.806 1.00 95.62 96 ALA A O 1
ATOM 798 N N . GLU A 1 97 ? -14.475 2.636 9.783 1.00 95.56 97 GLU A N 1
ATOM 799 C CA . GLU A 1 97 ? -15.067 3.865 10.327 1.00 95.56 97 GLU A CA 1
ATOM 800 C C . GLU A 1 97 ? -14.027 4.980 10.481 1.00 95.56 97 GLU A C 1
ATOM 802 O O . GLU A 1 97 ? -14.233 6.096 10.001 1.00 95.56 97 GLU A O 1
ATOM 807 N N . GLU A 1 98 ? -12.872 4.675 11.078 1.00 95.56 98 GLU A N 1
ATOM 808 C CA . GLU A 1 98 ? -11.805 5.663 11.243 1.00 95.56 98 GLU A CA 1
ATOM 809 C C . GLU A 1 98 ? -11.212 6.089 9.891 1.00 95.56 98 GLU A C 1
ATOM 811 O O . GLU A 1 98 ? -10.903 7.262 9.687 1.00 95.56 98 GLU A O 1
ATOM 816 N N . LEU A 1 99 ? -11.087 5.164 8.933 1.00 95.62 99 LEU A N 1
ATOM 817 C CA . LEU A 1 99 ? -10.661 5.474 7.569 1.00 95.62 99 LEU A CA 1
ATOM 818 C C . LEU A 1 99 ? -11.611 6.474 6.901 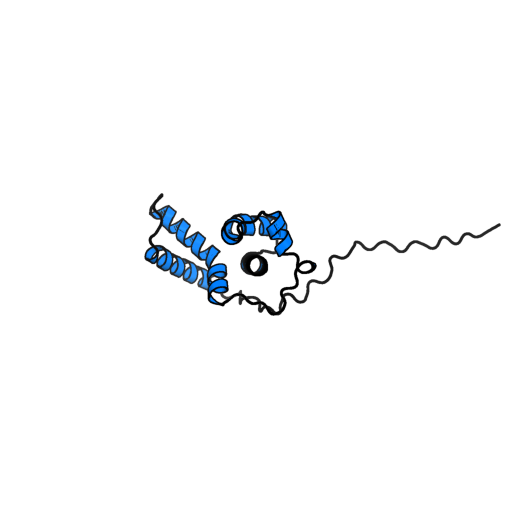1.00 95.62 99 LEU A C 1
ATOM 820 O O . LEU A 1 99 ? -11.144 7.441 6.296 1.00 95.62 99 LEU A O 1
ATOM 824 N N . LEU A 1 100 ? -12.926 6.267 7.016 1.00 95.56 100 LEU A N 1
ATOM 825 C CA . LEU A 1 100 ? -13.924 7.198 6.484 1.00 95.56 100 LEU A CA 1
ATOM 826 C C . LEU A 1 100 ? -13.781 8.587 7.116 1.00 95.56 100 LEU A C 1
ATOM 828 O O . LEU A 1 100 ? -13.851 9.590 6.406 1.00 95.56 100 LEU A O 1
ATOM 832 N N . GLU A 1 101 ? -13.514 8.658 8.418 1.00 95.19 101 GLU A N 1
ATOM 833 C CA . GLU A 1 101 ? -13.302 9.928 9.113 1.00 95.19 101 GLU A CA 1
ATOM 834 C C . GLU A 1 101 ? -12.025 10.650 8.654 1.00 95.19 101 GLU A C 1
ATOM 836 O O . GLU A 1 101 ? -12.025 11.860 8.396 1.00 95.19 101 GLU A O 1
ATOM 841 N N . VAL A 1 102 ? -10.932 9.904 8.465 1.00 94.00 102 VAL A N 1
ATOM 842 C CA . VAL A 1 102 ? -9.686 10.433 7.891 1.00 94.00 102 VAL A CA 1
ATOM 843 C C . VAL A 1 102 ? -9.931 10.992 6.488 1.00 94.00 102 VAL A C 1
ATOM 845 O O . VAL A 1 102 ? -9.427 12.071 6.170 1.00 94.00 102 VAL A O 1
ATOM 848 N N . LEU A 1 103 ? -10.704 10.295 5.651 1.00 92.75 103 LEU A N 1
ATOM 849 C CA . LEU A 1 103 ? -11.019 10.747 4.294 1.00 92.75 103 LEU A CA 1
ATOM 850 C C . LEU A 1 103 ? -11.855 12.032 4.297 1.00 92.75 103 LEU A C 1
ATOM 852 O O . LEU A 1 103 ? -11.482 12.979 3.607 1.00 92.75 103 LEU A O 1
ATOM 856 N N . ARG A 1 104 ? -12.898 12.115 5.133 1.00 91.88 104 ARG A N 1
ATOM 857 C CA . ARG A 1 104 ? -13.743 13.316 5.282 1.00 91.88 104 ARG A CA 1
ATOM 858 C C . ARG A 1 104 ? -12.944 14.538 5.729 1.00 91.88 104 ARG A C 1
ATOM 860 O O . ARG A 1 104 ? -13.081 15.620 5.164 1.00 91.88 104 ARG A O 1
ATOM 867 N N . THR A 1 105 ? -12.042 14.354 6.694 1.00 84.44 105 THR A N 1
ATOM 868 C CA . THR A 1 105 ? -11.153 15.426 7.174 1.00 84.44 105 THR A CA 1
ATOM 869 C C . THR A 1 105 ? -10.212 15.908 6.062 1.00 84.44 105 THR A C 1
ATOM 871 O O . THR A 1 105 ? -9.891 17.091 5.958 1.00 84.44 105 THR A O 1
ATOM 874 N N . LYS A 1 106 ? -9.761 14.984 5.205 1.00 70.06 106 LYS A N 1
ATOM 875 C CA . LYS A 1 106 ? -8.824 15.262 4.114 1.00 70.06 106 LYS A CA 1
ATOM 876 C C . LYS A 1 106 ? -9.494 15.928 2.913 1.00 70.06 106 LYS A C 1
ATOM 878 O O . LYS A 1 106 ? -8.854 16.748 2.262 1.00 70.06 106 LYS A O 1
ATOM 883 N N . GLU A 1 107 ? -10.753 15.606 2.624 1.00 57.19 107 GLU A N 1
ATOM 884 C CA . GLU A 1 107 ? -11.549 16.261 1.577 1.00 57.19 107 GLU A CA 1
ATOM 885 C C . GLU A 1 107 ? -11.763 17.749 1.876 1.00 57.19 107 GLU A C 1
ATOM 887 O O . GLU A 1 107 ? -11.610 18.570 0.972 1.00 57.19 107 GLU A O 1
ATOM 892 N N . GLY A 1 108 ? -11.953 18.120 3.148 1.00 43.88 108 GLY A N 1
ATOM 893 C CA . GLY A 1 108 ? -11.991 19.525 3.575 1.00 43.88 108 GLY A C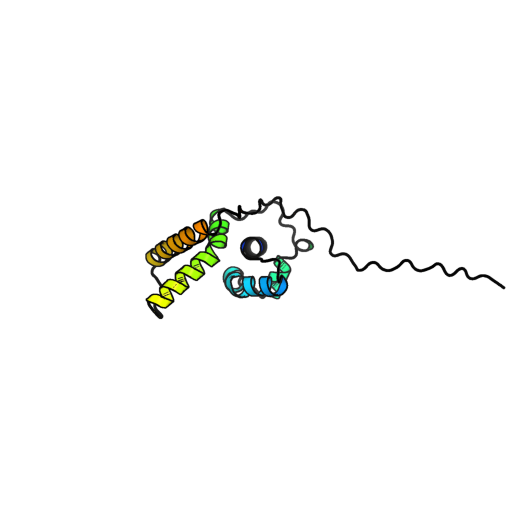A 1
ATOM 894 C C . GLY A 1 108 ? -10.690 20.303 3.313 1.00 43.88 108 GLY A C 1
ATOM 895 O O . GLY A 1 108 ? -10.726 21.518 3.144 1.00 43.88 108 GLY A O 1
ATOM 896 N N . ALA A 1 109 ? -9.548 19.613 3.207 1.00 45.31 109 ALA A N 1
ATOM 897 C CA . ALA A 1 109 ? -8.236 20.203 2.927 1.00 45.31 109 ALA A CA 1
ATOM 898 C C . ALA A 1 109 ? -7.798 20.097 1.447 1.00 45.31 109 ALA A C 1
ATOM 900 O O . ALA A 1 109 ? -6.779 20.672 1.066 1.00 45.31 109 ALA A O 1
ATOM 901 N N . ARG A 1 110 ? -8.525 19.346 0.600 1.00 42.03 110 ARG A N 1
ATOM 902 C CA . ARG A 1 110 ? -8.095 18.941 -0.759 1.00 42.03 110 ARG A CA 1
ATOM 903 C C . ARG A 1 110 ? -8.999 19.403 -1.906 1.00 42.03 110 ARG A C 1
ATOM 905 O O . ARG A 1 110 ? -8.927 18.832 -2.993 1.00 42.03 110 ARG A O 1
ATOM 912 N N . VAL A 1 111 ? -9.750 20.493 -1.751 1.00 38.06 111 VAL A N 1
ATOM 913 C CA . VAL A 1 111 ? -10.501 21.117 -2.870 1.00 38.06 111 VAL A CA 1
ATOM 914 C C . VAL A 1 111 ? -9.601 21.507 -4.079 1.00 38.06 111 VAL A C 1
ATOM 916 O O . VAL A 1 111 ? -10.113 21.848 -5.139 1.00 38.06 111 VAL A O 1
ATOM 919 N N . GLY A 1 112 ? -8.266 21.377 -4.000 1.00 36.94 112 GLY A N 1
ATOM 920 C CA . GLY A 1 112 ? -7.323 21.727 -5.075 1.00 36.94 112 GLY A CA 1
ATOM 921 C C . GLY A 1 112 ? -6.559 20.607 -5.807 1.00 36.94 112 GLY A C 1
ATOM 922 O O . GLY A 1 112 ? -5.769 20.940 -6.681 1.00 36.94 112 GLY A O 1
ATOM 923 N N . THR A 1 113 ? -6.717 19.309 -5.515 1.00 37.91 113 THR A N 1
ATOM 924 C CA . THR A 1 113 ? -5.928 18.258 -6.215 1.00 37.91 113 THR A CA 1
ATOM 925 C C . THR A 1 113 ? -6.800 17.142 -6.780 1.00 37.91 113 THR A C 1
ATOM 927 O O . THR A 1 113 ? -6.909 16.051 -6.223 1.00 37.91 113 THR A O 1
ATOM 930 N N . ARG A 1 114 ? -7.402 17.406 -7.950 1.00 36.69 114 ARG A N 1
ATOM 931 C CA . ARG A 1 114 ? -7.828 16.333 -8.862 1.00 36.69 114 ARG A CA 1
ATOM 932 C C . ARG A 1 114 ? -6.616 15.457 -9.167 1.00 36.69 114 ARG A C 1
ATOM 934 O O . ARG A 1 114 ? -5.551 15.982 -9.486 1.00 36.69 114 ARG A O 1
ATOM 941 N N . TYR A 1 115 ? -6.806 14.140 -9.083 1.00 41.81 115 TYR A N 1
ATOM 942 C CA . TYR A 1 115 ? -5.876 13.133 -9.590 1.00 41.81 115 TYR A CA 1
ATOM 943 C C . TYR A 1 115 ? -5.269 13.601 -10.921 1.00 41.81 115 TYR A C 1
ATOM 945 O O . TYR A 1 115 ? -6.039 13.965 -11.819 1.00 41.81 115 TYR A O 1
ATOM 953 N N . PRO A 1 116 ? -3.935 13.612 -11.084 1.00 38.62 116 PRO A N 1
ATOM 954 C CA . PRO A 1 116 ? -3.373 13.858 -12.393 1.00 38.62 116 PRO A CA 1
ATOM 955 C C . PRO A 1 116 ? -3.844 12.725 -13.301 1.00 38.62 116 PRO A C 1
ATOM 957 O O . PRO A 1 116 ? -3.583 11.548 -13.053 1.00 38.62 116 PRO A O 1
ATOM 960 N N . SER A 1 117 ? -4.607 13.105 -14.327 1.00 34.84 117 SER A N 1
ATOM 961 C CA . SER A 1 117 ? -4.926 12.238 -15.453 1.00 34.84 117 SER A CA 1
ATOM 962 C C . SER A 1 117 ? -3.636 11.576 -15.933 1.00 34.84 117 SER A C 1
ATOM 964 O O . SER A 1 117 ? -2.595 12.232 -16.022 1.00 34.84 117 SER A O 1
ATOM 966 N N . ALA A 1 118 ? -3.713 10.292 -16.282 1.00 41.66 118 ALA A N 1
ATOM 967 C CA . ALA A 1 118 ? -2.602 9.490 -16.799 1.00 41.66 118 ALA A CA 1
ATOM 968 C C . ALA A 1 118 ? -1.904 10.089 -18.046 1.00 41.66 118 ALA A C 1
ATOM 970 O O . ALA A 1 118 ? -0.887 9.567 -18.488 1.00 41.66 118 ALA A O 1
ATOM 971 N N . SER A 1 119 ? -2.423 11.189 -18.593 1.00 33.69 119 SER A N 1
ATOM 972 C CA . SER A 1 119 ? -1.851 11.990 -19.674 1.00 33.69 119 SER A CA 1
ATOM 973 C C . SER A 1 119 ? -0.798 13.025 -19.239 1.00 33.69 119 SER A C 1
ATOM 975 O O . SER A 1 119 ? -0.209 13.661 -20.102 1.00 33.69 119 SER A O 1
ATOM 977 N N . PHE A 1 120 ? -0.509 13.214 -17.943 1.00 34.16 120 PHE A N 1
ATOM 978 C CA . PHE A 1 120 ? 0.471 14.230 -17.504 1.00 34.16 120 PHE A CA 1
ATOM 979 C C . PHE A 1 120 ? 1.922 13.719 -17.363 1.00 34.16 120 PHE A C 1
ATOM 981 O O . PHE A 1 120 ? 2.807 14.461 -16.947 1.00 34.16 120 PHE A O 1
ATOM 988 N N . CYS A 1 121 ? 2.204 12.459 -17.713 1.00 37.78 121 CYS A N 1
ATOM 989 C CA . CYS A 1 121 ? 3.575 11.925 -17.723 1.00 37.78 121 CYS A CA 1
ATOM 990 C C . CYS A 1 121 ? 4.321 12.121 -19.056 1.00 37.78 121 CYS A C 1
ATOM 992 O O . CYS A 1 121 ? 5.461 11.678 -19.162 1.00 37.78 121 CYS A O 1
ATOM 994 N N . GLU A 1 122 ? 3.727 12.776 -20.058 1.00 34.91 122 GLU A N 1
ATOM 995 C CA . GLU A 1 122 ? 4.342 12.924 -21.390 1.00 34.91 122 GLU A CA 1
ATOM 996 C C . GLU A 1 122 ? 5.346 14.082 -21.526 1.00 34.91 122 GLU A C 1
ATOM 998 O O . GLU A 1 122 ? 5.879 14.296 -22.609 1.00 34.91 122 GLU A O 1
ATOM 1003 N N . GLN A 1 123 ? 5.678 14.812 -20.458 1.00 36.16 123 GLN A N 1
ATOM 1004 C CA . GLN A 1 123 ? 6.644 15.916 -20.543 1.00 36.16 123 GLN A CA 1
ATOM 1005 C C . GLN A 1 123 ? 7.632 15.929 -19.380 1.00 36.16 123 GLN A C 1
ATOM 1007 O O . GLN A 1 123 ? 7.611 16.818 -18.544 1.00 36.16 123 GLN A O 1
ATOM 1012 N N . GLU A 1 124 ? 8.546 14.966 -19.348 1.00 36.38 124 GLU A N 1
ATOM 1013 C CA . GLU A 1 124 ? 9.867 15.190 -18.750 1.00 36.38 124 GLU A CA 1
ATOM 1014 C C . GLU A 1 124 ? 10.896 14.610 -19.728 1.00 36.38 124 GLU A C 1
ATOM 1016 O O . GLU A 1 124 ? 11.276 13.438 -19.684 1.00 36.38 124 GLU A O 1
ATOM 1021 N N . HIS A 1 125 ? 11.259 15.447 -20.699 1.00 38.12 125 HIS A N 1
ATOM 1022 C CA . HIS A 1 125 ? 12.386 15.232 -21.588 1.00 38.12 125 HIS A CA 1
ATOM 1023 C C . HIS A 1 125 ? 13.687 15.129 -20.784 1.00 38.12 125 HIS A C 1
ATOM 1025 O O . HIS A 1 125 ? 13.976 15.979 -19.952 1.00 38.12 125 HIS A O 1
ATOM 1031 N N . GLY A 1 126 ? 14.503 14.135 -21.136 1.00 32.91 126 GLY A N 1
ATOM 1032 C CA . GLY A 1 126 ? 15.958 14.249 -21.115 1.00 32.91 126 GLY A CA 1
ATOM 1033 C C . GLY A 1 126 ? 16.631 14.220 -19.745 1.00 32.91 126 GLY A C 1
ATOM 1034 O O . GLY A 1 126 ? 16.927 15.252 -19.158 1.00 32.91 126 GLY A O 1
ATOM 1035 N N . TYR A 1 127 ? 17.100 13.036 -19.350 1.00 37.03 127 TYR A N 1
ATOM 1036 C CA . TYR A 1 127 ? 18.428 12.967 -18.741 1.00 37.03 127 TYR A CA 1
ATOM 1037 C C . TYR A 1 127 ? 19.460 13.362 -19.821 1.00 37.03 127 TYR A C 1
ATOM 1039 O O . TYR A 1 127 ? 20.015 12.496 -20.492 1.00 37.03 127 TYR A O 1
ATOM 1047 N N . GLY A 1 128 ? 19.645 14.665 -20.055 1.00 35.91 128 GLY A N 1
ATOM 1048 C CA . GLY A 1 128 ? 20.796 15.231 -20.768 1.00 35.91 128 GLY A CA 1
ATOM 1049 C C . GLY A 1 128 ? 21.832 15.612 -19.714 1.00 35.91 128 GLY A C 1
ATOM 1050 O O . GLY A 1 128 ? 21.515 16.346 -18.788 1.00 35.91 128 GLY A O 1
ATOM 1051 N N . GLN A 1 129 ? 22.984 14.945 -19.653 1.00 39.62 129 GLN A N 1
ATOM 1052 C CA . GLN A 1 129 ? 24.166 15.327 -20.429 1.00 39.62 129 GLN A CA 1
ATOM 1053 C C . GLN A 1 129 ? 24.444 16.822 -20.281 1.00 39.62 129 GLN A C 1
ATOM 1055 O O . GLN A 1 129 ? 23.827 17.646 -20.955 1.00 39.62 129 GLN A O 1
ATOM 1060 N N . ASP A 1 130 ? 25.391 17.144 -19.399 1.00 35.78 130 ASP A N 1
ATOM 1061 C CA . ASP A 1 130 ? 26.048 18.444 -19.405 1.00 35.78 130 ASP A CA 1
ATOM 1062 C C . ASP A 1 130 ? 26.521 18.751 -20.838 1.00 35.78 130 ASP A C 1
ATOM 1064 O O . ASP A 1 130 ? 27.081 17.867 -21.502 1.00 35.78 130 ASP A O 1
ATOM 1068 N N . PRO A 1 131 ? 26.301 19.969 -21.354 1.00 40.16 131 PRO A N 1
ATOM 1069 C CA . PRO A 1 131 ? 26.783 20.334 -22.673 1.00 40.16 131 PRO A CA 1
ATOM 1070 C C . PRO A 1 131 ? 28.314 20.318 -22.669 1.00 40.16 131 PRO A C 1
ATOM 1072 O O . PRO A 1 131 ? 28.963 21.136 -22.017 1.00 40.16 131 PRO A O 1
ATOM 1075 N N . VAL A 1 132 ? 28.898 19.385 -23.421 1.00 49.44 132 VAL A N 1
ATOM 1076 C CA . VAL A 1 132 ? 30.321 19.422 -23.766 1.00 49.44 132 VAL A CA 1
ATOM 1077 C C . VAL A 1 132 ? 30.541 20.677 -24.621 1.00 49.44 132 VAL A C 1
ATOM 1079 O O . VAL A 1 132 ? 29.884 20.819 -25.656 1.00 49.44 132 VAL A O 1
ATOM 1082 N N . PRO A 1 133 ? 31.415 21.613 -24.215 1.00 44.28 133 PRO A N 1
ATOM 1083 C CA . PRO A 1 133 ? 31.660 22.823 -24.986 1.00 44.28 133 PRO A CA 1
ATOM 1084 C C . PRO A 1 133 ? 32.296 22.474 -26.343 1.00 44.28 133 PRO A C 1
ATOM 1086 O O . PRO A 1 133 ? 33.098 21.537 -26.422 1.00 44.28 133 PRO A O 1
ATOM 1089 N N . PRO A 1 134 ? 31.967 23.214 -27.419 1.00 41.47 134 PRO A N 1
ATOM 1090 C CA . PRO A 1 134 ? 32.520 22.957 -28.739 1.00 41.47 134 PRO A CA 1
ATOM 1091 C C . PRO A 1 134 ? 34.041 23.097 -28.694 1.00 41.47 134 PRO A C 1
ATOM 1093 O O . PRO A 1 134 ? 34.587 24.131 -28.306 1.00 41.47 134 PRO A O 1
ATOM 1096 N N . THR A 1 135 ? 34.726 22.023 -29.075 1.00 43.31 135 THR A N 1
ATOM 1097 C CA . THR A 1 135 ? 36.178 21.976 -29.200 1.00 43.31 135 THR A CA 1
ATOM 1098 C C . THR A 1 135 ? 36.590 23.014 -30.237 1.00 43.31 135 THR A C 1
ATOM 1100 O O . THR A 1 135 ? 36.262 22.890 -31.415 1.00 43.31 135 THR A O 1
ATOM 1103 N N . ALA A 1 136 ? 37.268 24.072 -29.791 1.00 41.28 136 ALA A N 1
ATOM 1104 C CA . ALA A 1 136 ? 37.818 25.081 -30.676 1.00 41.28 136 ALA A CA 1
ATOM 1105 C C . ALA A 1 136 ? 38.802 24.414 -31.644 1.00 41.28 136 ALA A C 1
ATOM 1107 O O . ALA A 1 136 ? 39.824 23.860 -31.233 1.00 41.28 136 ALA A O 1
ATOM 1108 N N . SER A 1 137 ? 38.470 24.464 -32.932 1.00 40.72 137 SER A N 1
ATOM 1109 C CA . SER A 1 137 ? 39.329 24.084 -34.043 1.00 40.72 137 SER A CA 1
ATOM 1110 C C . SER A 1 137 ? 40.663 24.823 -33.934 1.00 40.72 137 SER A C 1
ATOM 1112 O O . SER A 1 137 ? 40.771 25.996 -34.292 1.00 40.72 137 SER A O 1
ATOM 1114 N N . ARG A 1 138 ? 41.700 24.145 -33.434 1.00 42.16 138 ARG A N 1
ATOM 1115 C CA . ARG A 1 138 ? 43.080 24.619 -33.553 1.00 42.16 138 ARG A CA 1
ATOM 1116 C C . ARG A 1 138 ? 43.479 24.484 -35.020 1.00 42.16 138 ARG A C 1
ATOM 1118 O O . ARG A 1 138 ? 43.858 23.409 -35.476 1.00 42.16 138 ARG A O 1
ATOM 1125 N N . GLN A 1 139 ? 43.362 25.583 -35.758 1.00 36.53 139 GLN A N 1
ATOM 1126 C CA . GLN A 1 139 ? 44.126 25.797 -36.979 1.00 36.53 139 GLN A CA 1
ATOM 1127 C C . GLN A 1 139 ? 45.612 25.712 -36.611 1.00 36.53 139 GLN A C 1
ATOM 1129 O O . GLN A 1 139 ? 46.125 26.555 -35.878 1.00 36.53 139 GLN A O 1
ATOM 1134 N N . ALA A 1 140 ? 46.292 24.669 -37.080 1.00 39.75 140 ALA A N 1
ATOM 1135 C CA . ALA A 1 140 ? 47.743 24.650 -37.155 1.00 39.75 140 ALA A CA 1
ATOM 1136 C C . ALA A 1 140 ? 48.149 25.330 -38.475 1.00 39.75 140 ALA A C 1
ATOM 1138 O O . ALA A 1 140 ? 48.000 24.769 -39.556 1.00 39.75 140 ALA A O 1
ATOM 1139 N N . GLN A 1 141 ? 48.597 26.574 -38.349 1.00 35.19 141 GLN A N 1
ATOM 1140 C CA . GLN A 1 141 ? 49.362 27.390 -39.298 1.00 35.19 141 GLN A CA 1
ATOM 1141 C C . GLN A 1 141 ? 50.665 27.705 -38.543 1.00 35.19 141 GLN A C 1
ATOM 1143 O O . GLN A 1 141 ? 50.571 28.060 -37.372 1.00 35.19 141 GLN A O 1
ATOM 1148 N N . TYR A 1 142 ? 51.902 27.601 -39.020 1.00 36.88 142 TYR A N 1
ATOM 1149 C CA . TYR A 1 142 ? 52.589 27.403 -40.305 1.00 36.88 142 TYR A CA 1
ATOM 1150 C C . TYR A 1 142 ? 54.017 26.876 -39.926 1.00 36.88 142 TYR A C 1
ATOM 1152 O O . TYR A 1 142 ? 54.215 26.498 -38.772 1.00 36.88 142 TYR A O 1
ATOM 1160 N N . PRO A 1 143 ? 55.022 27.018 -40.806 1.00 48.44 143 PRO A N 1
ATOM 1161 C CA . PRO A 1 143 ? 55.761 25.970 -41.515 1.00 48.44 143 PRO A CA 1
ATOM 1162 C C . PRO A 1 143 ? 56.765 25.149 -40.680 1.00 48.44 143 PRO A C 1
ATOM 1164 O O . PRO A 1 143 ? 57.266 25.640 -39.645 1.00 48.44 143 PRO A O 1
#

Sequence (143 aa):
MKWRILLARELKLFYFERENSHRNCKRIFELYGRYLLGTTYDTFLNYLNQLKYEISGLKLPSYIIAAVALLEPLRIACERIRLRKGSASGSLPEIAEELLEVLRTKEGARVGTRYPSASFCEQEHGYGQDPVPPTASRQAQYP

pLDDT: mean 76.63, std 22.71, range [32.91, 95.62]

Secondary structure (DSSP, 8-state):
-HHHHHHHHHHHHHH--GGGHHHHHHHHIIIIIHHHH---HHHHHHHH-TTT---TT----HHHHHHHHTHHHHHHHHHHHHHHHTTPPPPHHHHHHHHHHHHHHHHTT-TT-----TTTTS---------PPP---------

Foldseek 3Di:
DLVLLQLLVLLCLQFPDPPDRVVRLVVSCVQPVCVPNVDDSVVSVVSVPPVNDDPPPDDDPPVSSVVSNLSVLLVVLQVVVCVVPPPDGDDPVSSVVSSVVSVVVVVVVPPPDDRPDPVPVPDDDDPDDDDDPPDPPPDDDDD

Radius of gyration: 22.3 Å; chains: 1; bounding box: 71×37×64 Å